Protein AF-A0A847QDY4-F1 (afdb_monomer_lite)

Foldseek 3Di:
DDPVLVVVLLVLCLVCLNDLVVCVVVPNNVVSVVSVDDPVNSVVSNVVSLVVLVVVDDLADCVSVLSLLVSCQRVVPCVSLVVLLVSLVVQVVDDFLVSLLVSLVSLLPRDHDPVCLVSSLVSSVSSLVVSVVDDHDDDPCVVVVDDPDRDDPVNSVVSSVVSVVSSVVVVVVSD

Secondary structure (DSSP, 8-state):
--HHHHHHHHHHHHHTTT-HHHHHHTT-HHHHHHT---HHHHHHHHHHHHHHHHTT-BTTB-HHHHHHHHHHHHHT-HHHHHHHHHHHHHTTTSS-HHHHHHHHHHHHHS---HHHHHHHHHHHHHHHHHHHHS-----GGGGGGT-SS---HHHHHHHHHHHHHHHHHHHHHH-

Sequence (175 aa):
MSEDGLAKAKTMFFRYQGNFFYMSRDGEYEEYKKYNIPKEQELIWKDELVMQWYNKLSFKDTVAFQNLAAIAENYEDYSIVERLIKFVADNLNEGDSLIKLVYAEILLNIACPKELLNAKLETVTDLLNYVKNNDITIDSGWIKKGFAELPNKDYVLNRLKNDLKRTMEIKEMYE

Structure (mmCIF, N/CA/C/O backbone):
data_AF-A0A847QDY4-F1
#
_entry.id   AF-A0A847QDY4-F1
#
loop_
_atom_site.group_PDB
_atom_site.id
_atom_site.type_symbol
_atom_site.label_atom_id
_atom_site.label_alt_id
_atom_site.label_comp_id
_atom_site.label_asym_id
_atom_site.label_entity_id
_atom_site.label_seq_id
_atom_site.pdbx_PDB_ins_code
_atom_site.Cartn_x
_atom_site.Cartn_y
_atom_site.Cartn_z
_atom_site.occupancy
_atom_site.B_iso_or_equiv
_atom_site.auth_seq_id
_atom_site.auth_comp_id
_atom_site.auth_asym_id
_atom_site.auth_atom_id
_atom_site.pdbx_PDB_model_num
ATOM 1 N N . MET A 1 1 ? -27.498 5.503 22.633 1.00 64.38 1 MET A N 1
ATOM 2 C CA . MET A 1 1 ? -27.025 6.342 21.511 1.00 64.38 1 MET A CA 1
ATOM 3 C C . MET A 1 1 ? -28.147 6.430 20.487 1.00 64.38 1 MET A C 1
ATOM 5 O O . MET A 1 1 ? -28.786 5.411 20.262 1.00 64.38 1 MET A O 1
ATOM 9 N N . SER A 1 2 ? -28.446 7.614 19.945 1.00 76.25 2 SER A N 1
ATOM 10 C CA . SER A 1 2 ? -29.421 7.755 18.852 1.00 76.25 2 SER A CA 1
ATOM 11 C C . SER A 1 2 ? -28.829 7.232 17.539 1.00 76.25 2 SER A C 1
ATOM 13 O O . SER A 1 2 ? -27.610 7.261 17.365 1.00 76.25 2 SER A O 1
ATOM 15 N N . GLU A 1 3 ? -29.671 6.788 16.603 1.00 79.00 3 GLU A N 1
ATOM 16 C CA . GLU A 1 3 ? -29.215 6.351 15.270 1.00 79.00 3 GLU A CA 1
ATOM 17 C C . GLU A 1 3 ? -28.418 7.446 14.539 1.00 79.00 3 GLU A C 1
ATOM 19 O O . GLU A 1 3 ? -27.392 7.157 13.927 1.00 79.00 3 GLU A O 1
ATOM 24 N N . ASP A 1 4 ? -28.816 8.716 14.687 1.00 85.88 4 ASP A N 1
ATOM 25 C CA . ASP A 1 4 ? -28.108 9.872 14.113 1.00 85.88 4 ASP A CA 1
ATOM 26 C C . ASP A 1 4 ? -26.680 10.036 14.675 1.00 85.88 4 ASP A C 1
ATOM 28 O O . ASP A 1 4 ? -25.745 10.353 13.940 1.00 85.88 4 ASP A O 1
ATOM 32 N N . GLY A 1 5 ? -26.480 9.755 15.969 1.00 88.75 5 GLY A N 1
ATOM 33 C CA . GLY A 1 5 ? -25.157 9.812 16.596 1.00 88.75 5 GLY A CA 1
ATOM 34 C C . GLY A 1 5 ? -24.221 8.711 16.095 1.00 88.75 5 GLY A C 1
ATOM 35 O O . GLY A 1 5 ? -23.059 8.975 15.790 1.00 88.75 5 GLY A O 1
ATOM 36 N N . LEU A 1 6 ? -24.742 7.491 15.937 1.00 92.81 6 LEU A N 1
ATOM 37 C CA . LEU A 1 6 ? -23.976 6.361 15.407 1.00 92.81 6 LEU A CA 1
ATOM 38 C C . LEU A 1 6 ? -23.553 6.606 13.947 1.00 92.81 6 LEU A C 1
ATOM 40 O O . LEU A 1 6 ? -22.404 6.353 13.585 1.00 92.81 6 LEU A O 1
ATOM 44 N N . ALA A 1 7 ? -24.454 7.145 13.119 1.00 93.81 7 ALA A N 1
ATOM 45 C CA . ALA A 1 7 ? -24.169 7.465 11.720 1.00 93.81 7 ALA A CA 1
ATOM 46 C C . ALA A 1 7 ? -23.102 8.566 11.570 1.00 93.81 7 ALA A C 1
ATOM 48 O O . ALA A 1 7 ? -22.200 8.455 10.729 1.00 93.81 7 ALA A O 1
ATOM 49 N N . LYS A 1 8 ? -23.156 9.607 12.412 1.00 95.06 8 LYS A N 1
ATOM 50 C CA . LYS A 1 8 ? -22.135 10.667 12.451 1.00 95.06 8 LYS A CA 1
ATOM 51 C C . LYS A 1 8 ? -20.773 10.129 12.871 1.00 95.06 8 LYS A C 1
ATOM 53 O O . LYS A 1 8 ? -19.793 10.368 12.167 1.00 95.06 8 LYS A O 1
ATOM 58 N N . ALA A 1 9 ? -20.719 9.344 13.946 1.00 96.31 9 ALA A N 1
ATOM 59 C CA . ALA A 1 9 ? -19.481 8.719 14.402 1.00 96.31 9 ALA A CA 1
ATOM 60 C C . ALA A 1 9 ? -18.855 7.838 13.312 1.00 96.31 9 ALA A C 1
ATOM 62 O O . ALA A 1 9 ? -17.664 7.960 13.027 1.00 96.31 9 ALA A O 1
ATOM 63 N N . LYS A 1 10 ? -19.668 7.024 12.627 1.00 97.12 10 LYS A N 1
ATOM 64 C CA . LYS A 1 10 ? -19.209 6.203 11.500 1.00 97.12 10 LYS A CA 1
ATOM 65 C C . LYS A 1 10 ? -18.654 7.053 10.360 1.00 97.12 10 LYS A C 1
ATOM 67 O O . LYS A 1 10 ? -17.596 6.748 9.823 1.00 97.12 10 LYS A O 1
ATOM 72 N N . THR A 1 11 ? -19.328 8.147 10.013 1.00 96.44 11 THR A N 1
ATOM 73 C CA . THR A 1 11 ? -18.864 9.068 8.963 1.00 96.44 11 THR A CA 1
ATOM 74 C C . THR A 1 11 ? -17.498 9.664 9.306 1.00 96.44 11 THR A C 1
ATOM 76 O O . THR A 1 11 ? -16.613 9.700 8.451 1.00 96.44 11 THR A O 1
ATOM 79 N N . MET A 1 12 ? -17.295 10.074 10.561 1.00 96.69 12 MET A N 1
ATOM 80 C CA . MET A 1 12 ? -15.995 10.556 11.038 1.00 96.69 12 MET A CA 1
ATOM 81 C C . MET A 1 12 ? -14.937 9.451 10.967 1.00 96.69 12 MET A C 1
ATOM 83 O O . MET A 1 12 ? -13.866 9.667 10.408 1.00 96.69 12 MET A O 1
ATOM 87 N N . PHE A 1 13 ? -15.250 8.252 11.458 1.00 96.56 13 PHE A N 1
ATOM 88 C CA . PHE A 1 13 ? -14.347 7.103 11.405 1.00 96.56 13 PHE A CA 1
ATOM 89 C C . PHE A 1 13 ? -13.888 6.800 9.969 1.00 96.56 13 PHE A C 1
ATOM 91 O O . PHE A 1 13 ? -12.690 6.701 9.707 1.00 96.56 13 PHE A O 1
ATOM 98 N N . PHE A 1 14 ? -14.825 6.739 9.018 1.00 95.94 14 PHE A N 1
ATOM 99 C CA . PHE A 1 14 ? -14.536 6.468 7.606 1.00 95.94 14 PHE A CA 1
ATOM 100 C C . PHE A 1 14 ? -13.742 7.599 6.945 1.00 95.94 14 PHE A C 1
ATOM 102 O O . PHE A 1 14 ? -12.854 7.326 6.140 1.00 95.94 14 PHE A O 1
ATOM 109 N N . ARG A 1 15 ? -14.010 8.864 7.293 1.00 94.69 15 ARG A N 1
ATOM 110 C CA . ARG A 1 15 ? -13.265 10.020 6.766 1.00 94.69 15 ARG A CA 1
ATOM 111 C C . ARG A 1 15 ? -11.770 9.921 7.071 1.00 94.69 15 ARG A C 1
ATOM 113 O O . ARG A 1 15 ? -10.962 10.190 6.187 1.00 94.69 15 ARG A O 1
ATOM 120 N N . TYR A 1 16 ? -11.415 9.503 8.284 1.00 94.62 16 TYR A N 1
ATOM 121 C CA . TYR A 1 16 ? -10.018 9.340 8.706 1.00 94.62 16 TYR A CA 1
ATOM 122 C C . TYR A 1 16 ? -9.478 7.924 8.514 1.00 94.62 16 TYR A C 1
ATOM 124 O O . TYR A 1 16 ? -8.394 7.625 9.004 1.00 94.62 16 TYR A O 1
ATOM 132 N N . GLN A 1 17 ? -10.202 7.045 7.815 1.00 92.88 17 GLN A N 1
ATOM 133 C CA . GLN A 1 17 ? -9.788 5.656 7.588 1.00 92.88 17 GLN A CA 1
ATOM 134 C C . GLN A 1 17 ? -9.497 4.885 8.894 1.00 92.88 17 GLN A C 1
ATOM 136 O O . GLN A 1 17 ? -8.587 4.061 8.952 1.00 92.88 17 GLN A O 1
ATOM 141 N N . GLY A 1 18 ? -10.216 5.210 9.972 1.00 91.62 18 GLY A N 1
ATOM 142 C CA . GLY A 1 18 ? -9.969 4.659 11.309 1.00 91.62 18 GLY A CA 1
ATOM 143 C C . GLY A 1 18 ? -8.708 5.186 12.013 1.00 91.62 18 GLY A C 1
ATOM 144 O O . GLY A 1 18 ? -8.404 4.766 13.126 1.00 91.62 18 GLY A O 1
ATOM 145 N N . ASN A 1 19 ? -7.972 6.131 11.420 1.00 93.06 19 ASN A N 1
ATOM 146 C CA . ASN A 1 19 ? -6.764 6.696 12.015 1.00 93.06 19 ASN A CA 1
ATOM 147 C C . ASN A 1 19 ? -7.098 7.825 13.010 1.00 93.06 19 ASN A C 1
ATOM 149 O O . ASN A 1 19 ? -7.357 8.975 12.638 1.00 93.06 19 ASN A O 1
ATOM 153 N N . PHE A 1 20 ? -7.050 7.506 14.305 1.00 93.19 20 PHE A N 1
ATOM 154 C CA . PHE A 1 20 ? -7.335 8.476 15.367 1.00 93.19 20 PHE A CA 1
ATOM 155 C C . PHE A 1 20 ? -6.270 9.566 15.516 1.00 93.19 20 PHE A C 1
ATOM 157 O O . PHE A 1 20 ? -6.582 10.651 16.002 1.00 93.19 20 PHE A O 1
ATOM 164 N N . PHE A 1 21 ? -5.032 9.323 15.075 1.00 92.38 21 PHE A N 1
ATOM 165 C CA . PHE A 1 21 ? -3.984 10.341 15.105 1.00 92.38 21 PHE A CA 1
ATOM 166 C C . PHE A 1 21 ? -4.319 11.503 14.161 1.00 92.38 21 PHE A C 1
ATOM 168 O O . PHE A 1 21 ? -4.289 12.659 14.584 1.00 92.38 21 PHE A O 1
ATOM 175 N N . TYR A 1 22 ? -4.723 11.221 12.918 1.00 92.69 22 TYR A N 1
ATOM 176 C CA . TYR A 1 22 ? -5.162 12.259 11.980 1.00 92.69 22 TYR A CA 1
ATOM 177 C C . TYR A 1 22 ? -6.454 12.932 12.432 1.00 92.69 22 TYR A C 1
ATOM 179 O O . TYR A 1 22 ? -6.549 14.156 12.377 1.00 92.69 22 TYR A O 1
ATOM 187 N N . MET A 1 23 ? -7.400 12.161 12.968 1.00 95.31 23 MET A N 1
ATOM 188 C CA . MET A 1 23 ? -8.619 12.720 13.552 1.00 95.31 23 MET A CA 1
ATOM 189 C C . MET A 1 23 ? -8.311 13.684 14.711 1.00 95.31 23 MET A C 1
ATOM 191 O O . MET A 1 23 ? -8.957 14.721 14.853 1.00 95.31 23 MET A O 1
ATOM 195 N N . SER A 1 24 ? -7.310 13.368 15.538 1.00 94.69 24 SER A N 1
ATOM 196 C CA . SER A 1 24 ? -6.870 14.227 16.640 1.00 94.69 24 SER A CA 1
ATOM 197 C C . SER A 1 24 ? -6.123 15.458 16.145 1.00 94.69 24 SER A C 1
ATOM 199 O O . SER A 1 24 ? -6.343 16.545 16.675 1.00 94.69 24 SER A O 1
ATOM 201 N N . ARG A 1 25 ? -5.253 15.306 15.141 1.00 94.69 25 ARG A N 1
ATOM 202 C CA . ARG A 1 25 ? -4.506 16.413 14.527 1.00 94.69 25 ARG A CA 1
ATOM 203 C C . ARG A 1 25 ? -5.445 17.472 13.955 1.00 94.69 25 ARG A C 1
ATOM 205 O O . ARG A 1 25 ? -5.180 18.661 14.102 1.00 94.69 25 ARG A O 1
ATOM 212 N N . ASP A 1 26 ? -6.544 17.034 13.354 1.00 95.81 26 ASP A N 1
ATOM 213 C CA . ASP A 1 26 ? -7.531 17.913 12.730 1.00 95.81 26 ASP A CA 1
ATOM 214 C C . ASP A 1 26 ? -8.600 18.401 13.744 1.00 95.81 26 ASP A C 1
ATOM 216 O O . ASP A 1 26 ? -9.525 19.123 13.382 1.00 95.81 26 ASP A O 1
ATOM 220 N N . GLY A 1 27 ? -8.462 18.051 15.033 1.00 95.50 27 GLY A N 1
ATOM 221 C CA . GLY A 1 27 ? -9.300 18.547 16.134 1.00 95.50 27 GLY A CA 1
ATOM 222 C C . GLY A 1 27 ? -10.658 17.852 16.296 1.00 95.50 27 GLY A C 1
ATOM 223 O O . GLY A 1 27 ? -11.463 18.266 17.128 1.00 95.50 27 GLY A O 1
ATOM 224 N N . GLU A 1 28 ? -10.924 16.785 15.543 1.00 96.31 28 GLU A N 1
ATOM 225 C CA . GLU A 1 28 ? -12.228 16.108 15.505 1.00 96.31 28 GLU A CA 1
ATOM 226 C C . GLU A 1 28 ? -12.325 14.910 16.473 1.00 96.31 28 GLU A C 1
ATOM 228 O O . GLU A 1 28 ? -13.419 14.414 16.747 1.00 96.31 28 GLU A O 1
ATOM 233 N N . TYR A 1 29 ? -11.207 14.456 17.052 1.00 96.25 29 TYR A N 1
ATOM 234 C CA . TYR A 1 29 ? -11.190 13.266 17.916 1.00 96.25 29 TYR A CA 1
ATOM 235 C C . TYR A 1 29 ? -11.959 13.444 19.233 1.00 96.25 29 TYR A C 1
ATOM 237 O O . TYR A 1 29 ? -12.615 12.513 19.703 1.00 96.25 29 TYR A O 1
ATOM 245 N N . GLU A 1 30 ? -11.936 14.642 19.822 1.00 95.81 30 GLU A N 1
ATOM 246 C CA . GLU A 1 30 ? -12.702 14.924 21.044 1.00 95.81 30 GLU A CA 1
ATOM 247 C C . GLU A 1 30 ? -14.210 14.828 20.814 1.00 95.81 30 GLU A C 1
ATOM 249 O O . GLU A 1 30 ? -14.938 14.350 21.681 1.00 95.81 30 GLU A O 1
ATOM 254 N N . GLU A 1 31 ? -14.681 15.235 19.635 1.00 95.62 31 GLU A N 1
ATOM 255 C CA . GLU A 1 31 ? -16.080 15.073 19.250 1.00 95.62 31 GLU A CA 1
ATOM 256 C C . GLU A 1 31 ? -16.413 13.596 19.023 1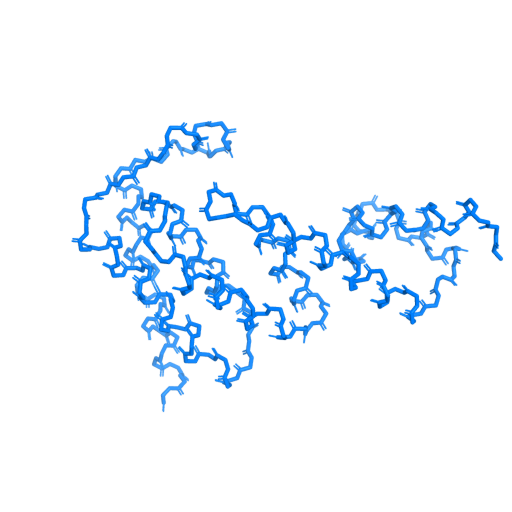.00 95.62 31 GLU A C 1
ATOM 258 O O . GLU A 1 31 ? -17.412 13.107 19.548 1.00 95.62 31 GLU A O 1
ATOM 263 N N . TYR A 1 32 ? -15.540 12.856 18.333 1.00 96.38 32 TYR A N 1
ATOM 264 C CA . TYR A 1 32 ? -15.724 11.423 18.102 1.00 96.38 32 TYR A CA 1
ATOM 265 C C . TYR A 1 32 ? -15.872 10.626 19.411 1.00 96.38 32 TYR A C 1
ATOM 267 O O . TYR A 1 32 ? -16.773 9.794 19.551 1.00 96.38 32 TYR A O 1
ATOM 275 N N . LYS A 1 33 ? -15.044 10.921 20.421 1.00 95.81 33 LYS A N 1
ATOM 276 C CA . LYS A 1 33 ? -15.102 10.240 21.726 1.00 95.81 33 LYS A CA 1
ATOM 277 C C . LYS A 1 33 ? -16.448 10.398 22.437 1.00 95.81 33 LYS A C 1
ATOM 279 O O . LYS A 1 33 ? -16.853 9.487 23.156 1.00 95.81 33 LYS A O 1
ATOM 284 N N . LYS A 1 34 ? -17.180 11.500 22.223 1.00 95.94 34 LYS A N 1
ATOM 285 C CA . LYS A 1 34 ? -18.499 11.726 22.852 1.00 95.94 34 LYS A CA 1
ATOM 286 C C . LYS A 1 34 ? -19.543 10.694 22.427 1.00 95.94 34 LYS A C 1
ATOM 288 O O . LYS A 1 34 ? -20.488 10.444 23.177 1.00 95.94 34 LYS A O 1
ATOM 293 N N . TYR A 1 35 ? -19.372 10.073 21.260 1.00 95.56 35 TYR A N 1
ATOM 294 C CA . TYR A 1 35 ? -20.276 9.028 20.783 1.00 95.56 35 TYR A CA 1
ATOM 295 C C . TYR A 1 35 ? -20.089 7.690 21.514 1.00 95.56 35 TYR A C 1
ATOM 297 O O . TYR A 1 35 ? -20.970 6.840 21.417 1.00 95.56 35 TYR A O 1
ATOM 305 N N . ASN A 1 36 ? -19.011 7.519 22.298 1.00 94.50 36 ASN A N 1
ATOM 306 C CA . ASN A 1 36 ? -18.735 6.322 23.106 1.00 94.50 36 ASN A CA 1
ATOM 307 C C . ASN A 1 36 ? -18.866 5.016 22.302 1.00 94.50 36 ASN A C 1
ATOM 309 O O . ASN A 1 36 ? -19.520 4.066 22.736 1.00 94.50 36 ASN A O 1
ATOM 313 N N . ILE A 1 37 ? -18.278 4.993 21.103 1.00 96.25 37 ILE A N 1
ATOM 314 C CA . ILE A 1 37 ? -18.323 3.829 20.218 1.00 96.25 37 ILE A CA 1
ATOM 315 C C . ILE A 1 37 ? -17.511 2.682 20.845 1.00 96.25 37 ILE A C 1
ATOM 317 O O . ILE A 1 37 ? -16.331 2.876 21.146 1.00 96.25 37 ILE A O 1
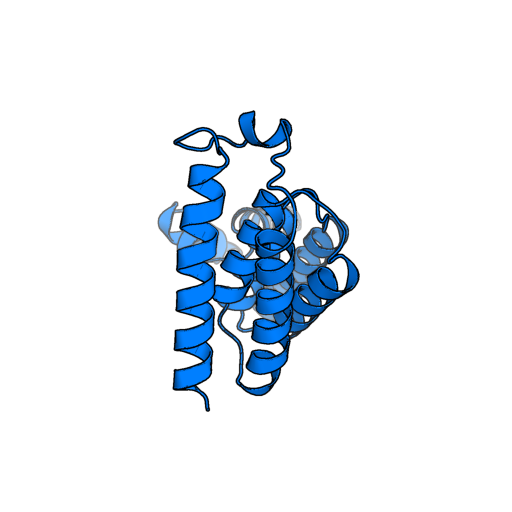ATOM 321 N N . PRO A 1 38 ? -18.111 1.494 21.054 1.00 95.75 38 PRO A N 1
ATOM 322 C CA . PRO A 1 38 ? -17.379 0.325 21.533 1.00 95.75 38 PRO A CA 1
ATOM 323 C C . PRO A 1 38 ? -16.300 -0.110 20.539 1.00 95.75 38 PRO A C 1
ATOM 325 O O . PRO A 1 38 ? -16.491 -0.011 19.326 1.00 95.75 38 PRO A O 1
ATOM 328 N N . LYS A 1 39 ? -15.188 -0.657 21.036 1.00 93.38 39 LYS A N 1
ATOM 329 C CA . LYS A 1 39 ? -14.072 -1.110 20.188 1.00 93.38 39 LYS A CA 1
ATOM 330 C C . LYS A 1 39 ? -14.497 -2.207 19.213 1.00 93.38 39 LYS A C 1
ATOM 332 O O . LYS A 1 39 ? -14.046 -2.224 18.074 1.00 93.38 39 LYS A O 1
ATOM 337 N N . GLU A 1 40 ? -15.425 -3.064 19.618 1.00 96.00 40 GLU A N 1
ATOM 338 C CA . GLU A 1 40 ? -16.016 -4.100 18.771 1.00 96.00 40 GLU A CA 1
ATOM 339 C C . GLU A 1 40 ? -16.742 -3.489 17.565 1.00 96.00 40 GLU A C 1
ATOM 341 O O . GLU A 1 40 ? -16.644 -3.995 16.450 1.00 96.00 40 GLU A O 1
ATOM 346 N N . GLN A 1 41 ? -17.426 -2.359 17.765 1.00 96.56 41 GLN A N 1
ATOM 347 C CA . GLN A 1 41 ? -18.108 -1.651 16.685 1.00 96.56 41 GLN A CA 1
ATOM 348 C C . GLN A 1 41 ? -17.115 -0.990 15.720 1.00 96.56 41 GLN A C 1
ATOM 350 O O . GLN A 1 41 ? -17.358 -0.982 14.512 1.00 96.56 41 GLN A O 1
ATOM 355 N N . GLU A 1 42 ? -15.993 -0.475 16.229 1.00 96.25 42 GLU A N 1
ATOM 356 C CA . GLU A 1 42 ? -14.909 0.064 15.397 1.00 96.25 42 GLU A CA 1
ATOM 357 C C . GLU A 1 42 ? -14.243 -1.024 14.553 1.00 96.25 42 GLU A C 1
ATOM 359 O O . GLU A 1 42 ? -13.912 -0.771 13.398 1.00 96.25 42 GLU A O 1
ATOM 364 N N . LEU A 1 43 ? -14.090 -2.241 15.085 1.00 95.62 43 LEU A N 1
ATOM 365 C CA . LEU A 1 43 ? -13.569 -3.380 14.323 1.00 95.62 43 LEU A CA 1
ATOM 366 C C . LEU A 1 43 ? -14.512 -3.776 13.181 1.00 95.62 43 LEU A C 1
ATOM 368 O O . LEU A 1 43 ? -14.053 -3.956 12.055 1.00 95.62 43 LEU A O 1
ATOM 372 N N . ILE A 1 44 ? -15.825 -3.804 13.431 1.00 97.44 44 ILE A N 1
ATOM 373 C CA . ILE A 1 44 ? -16.825 -4.024 12.373 1.00 97.44 44 ILE A CA 1
ATOM 374 C C . ILE A 1 44 ? -16.691 -2.950 11.285 1.00 97.44 44 ILE A C 1
ATOM 376 O O . ILE A 1 44 ? -16.657 -3.258 10.096 1.00 97.44 44 ILE A O 1
ATOM 380 N N . TRP A 1 45 ? -16.565 -1.681 11.674 1.00 97.69 45 TRP A N 1
ATOM 381 C CA . TRP A 1 45 ? -16.385 -0.584 10.721 1.00 97.69 45 TRP A CA 1
ATOM 382 C C . TRP A 1 45 ? -15.055 -0.642 9.973 1.00 97.69 45 TRP A C 1
ATOM 384 O O . TRP A 1 45 ? -15.019 -0.298 8.793 1.00 97.69 45 TRP A O 1
ATOM 394 N N . LYS A 1 46 ? -13.980 -1.099 10.621 1.00 97.06 46 LYS A N 1
ATOM 395 C CA . LYS A 1 46 ? -12.692 -1.363 9.974 1.00 97.06 46 LYS A CA 1
ATOM 396 C C . LYS A 1 46 ? -12.855 -2.420 8.884 1.00 97.06 46 LYS A C 1
ATOM 398 O O . LYS A 1 46 ? -12.396 -2.201 7.768 1.00 97.06 46 LYS A O 1
ATOM 403 N N . ASP A 1 47 ? -13.545 -3.523 9.162 1.00 97.38 47 ASP A N 1
ATOM 404 C CA . ASP A 1 47 ? -13.775 -4.579 8.168 1.00 97.38 47 ASP A CA 1
ATOM 405 C C . ASP A 1 47 ? -14.634 -4.083 6.993 1.00 97.38 47 ASP A C 1
ATOM 407 O O . ASP A 1 47 ? -14.329 -4.363 5.831 1.00 97.38 47 ASP A O 1
ATOM 411 N N . GLU A 1 48 ? -15.660 -3.270 7.262 1.00 97.62 48 GLU A N 1
ATOM 412 C CA . GLU A 1 48 ? -16.444 -2.609 6.212 1.00 97.62 48 GLU A CA 1
ATOM 413 C C . GLU A 1 48 ? -15.585 -1.681 5.334 1.00 97.62 48 GLU A C 1
ATOM 415 O O . GLU A 1 48 ? -15.698 -1.701 4.105 1.00 97.62 48 GLU A O 1
ATOM 420 N N . LEU A 1 49 ? -14.710 -0.885 5.954 1.00 96.25 49 LEU A N 1
ATOM 421 C CA . LEU A 1 49 ? -13.791 0.025 5.271 1.00 96.25 49 LEU A CA 1
ATOM 422 C C . LEU A 1 49 ? -12.801 -0.745 4.383 1.00 96.25 49 LEU A C 1
ATOM 424 O O . LEU A 1 49 ? -12.585 -0.394 3.222 1.00 96.25 49 LEU A O 1
ATOM 428 N N . VAL A 1 50 ? -12.239 -1.833 4.909 1.00 97.81 50 VAL A N 1
ATOM 429 C CA . VAL A 1 50 ? -11.342 -2.737 4.181 1.00 97.81 50 VAL A CA 1
ATOM 430 C C . VAL A 1 50 ? -12.049 -3.327 2.958 1.00 97.81 50 VAL A C 1
ATOM 432 O O . VAL A 1 50 ? -11.525 -3.256 1.845 1.00 97.81 50 VAL A O 1
ATOM 435 N N . MET A 1 51 ? -13.273 -3.835 3.121 1.00 97.75 51 MET A N 1
ATOM 436 C CA . MET A 1 51 ? -14.066 -4.364 2.005 1.00 97.75 51 MET A CA 1
ATOM 437 C C . MET A 1 51 ? -14.402 -3.294 0.963 1.00 97.75 51 MET A C 1
ATOM 439 O O . MET A 1 51 ? -14.335 -3.557 -0.241 1.00 97.75 51 MET A O 1
ATOM 443 N N . GLN A 1 52 ? -14.717 -2.073 1.399 1.00 96.62 52 GLN A N 1
ATOM 444 C CA . GLN A 1 52 ? -14.965 -0.950 0.498 1.00 96.62 52 GLN A CA 1
ATOM 445 C C . GLN A 1 52 ? -13.752 -0.663 -0.396 1.00 96.62 52 GLN A C 1
ATOM 447 O O . GLN A 1 52 ? -13.928 -0.402 -1.589 1.00 96.62 52 GLN A O 1
ATOM 452 N N . TRP A 1 53 ? -12.539 -0.699 0.157 1.00 97.81 53 TRP A N 1
ATOM 453 C CA . TRP A 1 53 ? -11.325 -0.458 -0.619 1.00 97.81 53 TRP A CA 1
ATOM 454 C C . TRP A 1 53 ? -10.923 -1.641 -1.485 1.00 97.81 53 TRP A C 1
ATOM 456 O O . TRP A 1 53 ? -10.510 -1.421 -2.622 1.00 97.81 53 TRP A O 1
ATOM 466 N N . TYR A 1 54 ? -11.119 -2.878 -1.023 1.00 97.31 54 TYR A N 1
ATOM 467 C CA . TYR A 1 54 ? -10.888 -4.055 -1.862 1.00 97.31 54 TYR A CA 1
ATOM 468 C C . TYR A 1 54 ? -11.720 -4.025 -3.140 1.00 97.31 54 TYR A C 1
ATOM 470 O O . TYR A 1 54 ? -11.186 -4.246 -4.224 1.00 97.31 54 TYR A O 1
ATOM 478 N N . ASN A 1 55 ? -12.996 -3.649 -3.040 1.00 97.12 55 ASN A N 1
ATOM 479 C CA . ASN A 1 55 ? -13.886 -3.520 -4.198 1.00 97.12 55 ASN A CA 1
ATOM 480 C C . ASN A 1 55 ? -13.479 -2.398 -5.171 1.00 97.12 55 ASN A C 1
ATOM 482 O O . ASN A 1 55 ? -14.043 -2.288 -6.258 1.00 97.12 55 ASN A O 1
ATOM 486 N N . LYS A 1 56 ? -12.529 -1.544 -4.778 1.00 97.25 56 LYS A N 1
ATOM 487 C CA . LYS A 1 56 ? -11.990 -0.442 -5.580 1.00 97.25 56 LYS A CA 1
ATOM 488 C C . LYS A 1 56 ? -10.546 -0.679 -6.023 1.00 97.25 56 LYS A C 1
ATOM 490 O O . LYS A 1 56 ? -9.968 0.214 -6.643 1.00 97.25 56 LYS A O 1
ATOM 495 N N . LEU A 1 57 ? -9.948 -1.829 -5.697 1.00 96.81 57 LEU A N 1
ATOM 496 C CA . LEU A 1 57 ? -8.615 -2.162 -6.184 1.00 96.81 57 LEU A CA 1
ATOM 497 C C . LEU A 1 57 ? -8.603 -2.165 -7.713 1.00 96.81 57 LEU A C 1
ATOM 499 O O . LEU A 1 57 ? -9.477 -2.724 -8.371 1.00 96.81 57 LEU A O 1
ATOM 503 N N . SER A 1 58 ? -7.597 -1.508 -8.270 1.00 94.19 58 SER A N 1
ATOM 504 C CA . SER A 1 58 ? -7.394 -1.364 -9.704 1.00 94.19 58 SER A CA 1
ATOM 505 C C . SER A 1 58 ? -5.914 -1.174 -9.932 1.00 94.19 58 SER A C 1
ATOM 507 O O . SER A 1 58 ? -5.328 -0.330 -9.268 1.00 94.19 58 SER A O 1
ATOM 509 N N . PHE A 1 59 ? -5.313 -1.887 -10.884 1.00 91.94 59 PHE A N 1
ATOM 510 C CA . PHE A 1 59 ? -3.888 -1.713 -11.176 1.00 91.94 59 PHE A CA 1
ATOM 511 C C . PHE A 1 59 ? -3.587 -0.388 -11.897 1.00 91.94 59 PHE A C 1
ATOM 513 O O . PHE A 1 59 ? -2.436 -0.035 -12.116 1.00 91.94 59 PHE A O 1
ATOM 520 N N . LYS A 1 60 ? -4.626 0.368 -12.279 1.00 89.44 60 LYS A N 1
ATOM 521 C CA . LYS A 1 60 ? -4.522 1.691 -12.919 1.00 89.44 60 LYS A CA 1
ATOM 522 C C . LYS A 1 60 ? -4.633 2.839 -11.915 1.00 89.44 60 LYS A C 1
ATOM 524 O O . LYS A 1 60 ? -4.408 3.999 -12.272 1.00 89.44 60 LYS A O 1
ATOM 529 N N . ASP A 1 61 ? -4.998 2.539 -10.669 1.00 89.50 61 ASP A N 1
ATOM 530 C CA . ASP A 1 61 ? -5.112 3.541 -9.621 1.00 89.50 61 ASP A CA 1
ATOM 531 C C . ASP A 1 61 ? -4.688 3.025 -8.245 1.00 89.50 61 ASP A C 1
ATOM 533 O O . ASP A 1 61 ? -5.209 2.052 -7.709 1.00 89.50 61 ASP A O 1
ATOM 537 N N . THR A 1 62 ? -3.755 3.739 -7.628 1.00 93.38 62 THR A N 1
ATOM 538 C CA . THR A 1 62 ? -3.101 3.315 -6.391 1.00 93.38 62 THR A CA 1
ATOM 539 C C . THR A 1 62 ? -3.864 3.743 -5.144 1.00 93.38 62 THR A C 1
ATOM 541 O O . THR A 1 62 ? -3.5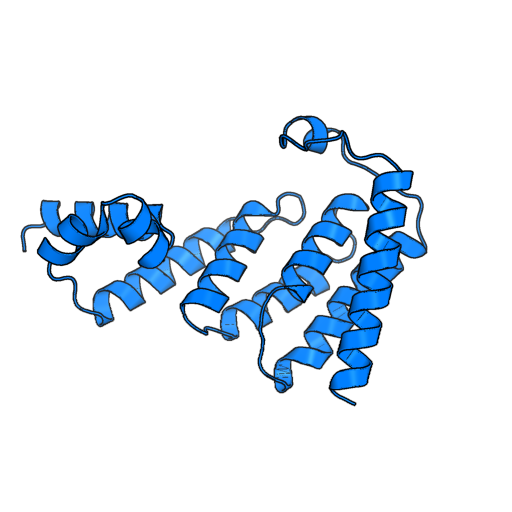15 3.294 -4.059 1.00 93.38 62 THR A O 1
ATOM 544 N N . VAL A 1 63 ? -4.908 4.573 -5.264 1.00 93.75 63 VAL A N 1
ATOM 545 C CA . VAL A 1 63 ? -5.633 5.139 -4.111 1.00 93.75 63 VAL A CA 1
ATOM 546 C C . VAL A 1 63 ? -6.173 4.047 -3.188 1.00 93.75 63 VAL A C 1
ATOM 548 O O . VAL A 1 63 ? -5.939 4.090 -1.982 1.00 93.75 63 VAL A O 1
ATOM 551 N N . ALA A 1 64 ? -6.871 3.044 -3.725 1.00 96.75 64 ALA A N 1
ATOM 552 C CA . ALA A 1 64 ? -7.409 1.956 -2.907 1.00 96.75 64 ALA A CA 1
ATOM 553 C C . ALA A 1 64 ? -6.295 1.139 -2.233 1.00 96.75 64 ALA A C 1
ATOM 555 O O . ALA A 1 64 ? -6.389 0.811 -1.053 1.00 96.75 64 ALA A O 1
ATOM 556 N N . PHE A 1 65 ? -5.213 0.879 -2.968 1.00 97.56 65 PHE A N 1
ATOM 557 C CA . PHE A 1 65 ? -4.054 0.143 -2.473 1.00 97.56 65 PHE A CA 1
ATOM 558 C C . PHE A 1 65 ? -3.343 0.889 -1.334 1.00 97.56 65 PHE A C 1
ATOM 560 O O . PHE A 1 65 ? -3.035 0.294 -0.308 1.00 97.56 65 PHE A O 1
ATOM 567 N N . GLN A 1 66 ? -3.146 2.204 -1.473 1.00 96.25 66 GLN A N 1
ATOM 568 C CA . GLN A 1 66 ? -2.553 3.066 -0.443 1.00 96.25 66 GLN A CA 1
ATOM 569 C C . GLN A 1 66 ? -3.414 3.133 0.822 1.00 96.25 66 GLN A C 1
ATOM 571 O O . GLN A 1 66 ? -2.879 3.083 1.925 1.00 96.25 66 GLN A O 1
ATOM 576 N N . ASN A 1 67 ? -4.740 3.219 0.681 1.00 96.31 67 ASN A N 1
ATOM 577 C CA . ASN A 1 67 ? -5.630 3.218 1.843 1.00 96.31 67 ASN A CA 1
ATOM 578 C C . ASN A 1 67 ? -5.602 1.869 2.571 1.00 96.31 67 ASN A C 1
ATOM 580 O O . ASN A 1 67 ? -5.515 1.845 3.794 1.00 96.31 67 ASN A O 1
ATOM 584 N N . LEU A 1 68 ? -5.605 0.749 1.841 1.00 97.94 68 LEU A N 1
ATOM 585 C CA . LEU A 1 68 ? -5.457 -0.580 2.442 1.00 97.94 68 LEU A CA 1
ATOM 586 C C . LEU A 1 68 ? -4.107 -0.744 3.149 1.00 97.94 68 LEU A C 1
ATOM 588 O O . LEU A 1 68 ? -4.077 -1.255 4.263 1.00 97.94 68 LEU A O 1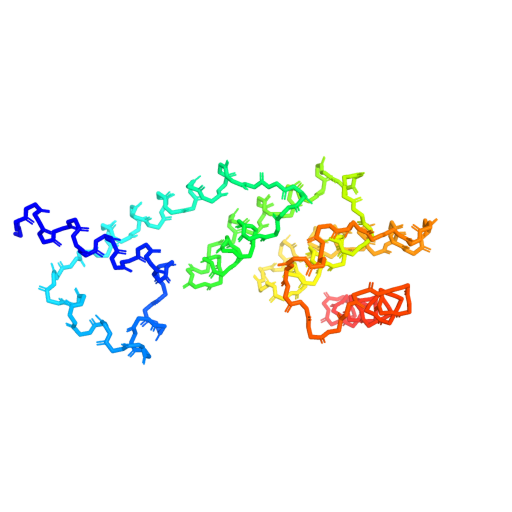
ATOM 592 N N . ALA A 1 69 ? -3.018 -0.262 2.547 1.00 97.00 69 ALA A N 1
ATOM 593 C CA . ALA A 1 69 ? -1.691 -0.243 3.159 1.00 97.00 69 ALA A CA 1
ATOM 594 C C . ALA A 1 69 ? -1.686 0.516 4.496 1.00 97.00 69 ALA A C 1
ATOM 596 O O . ALA A 1 69 ? -1.246 -0.016 5.512 1.00 97.00 69 ALA A O 1
ATOM 597 N N . ALA A 1 70 ? -2.258 1.723 4.517 1.00 95.00 70 ALA A N 1
ATOM 598 C CA . ALA A 1 70 ? -2.361 2.528 5.729 1.00 95.00 70 ALA A CA 1
ATOM 599 C C . ALA A 1 70 ? -3.239 1.862 6.803 1.00 95.00 70 ALA A C 1
ATOM 601 O O . ALA A 1 70 ? -2.918 1.925 7.987 1.00 95.00 70 ALA A O 1
ATOM 602 N N . ILE A 1 71 ? -4.342 1.209 6.417 1.00 95.88 71 ILE A N 1
ATOM 603 C CA . ILE A 1 71 ? -5.180 0.449 7.358 1.00 95.88 71 ILE A CA 1
ATOM 604 C C . ILE A 1 71 ? -4.392 -0.734 7.935 1.00 95.88 71 ILE A C 1
ATOM 606 O O . ILE A 1 71 ? -4.434 -0.948 9.144 1.00 95.88 71 ILE A O 1
ATOM 610 N N . ALA A 1 72 ? -3.652 -1.470 7.101 1.00 96.31 72 ALA A N 1
ATOM 611 C CA . ALA A 1 72 ? -2.825 -2.588 7.547 1.00 96.31 72 ALA A CA 1
ATOM 612 C C . ALA A 1 72 ? -1.801 -2.149 8.603 1.00 96.31 72 ALA A C 1
ATOM 614 O O . ALA A 1 72 ? -1.647 -2.825 9.613 1.00 96.31 72 ALA A O 1
ATOM 615 N N . GLU A 1 73 ? -1.155 -0.998 8.407 1.00 92.44 73 GLU A N 1
ATOM 616 C CA . GLU A 1 73 ? -0.213 -0.426 9.376 1.00 92.44 73 GLU A CA 1
ATOM 617 C C . GLU A 1 73 ? -0.905 0.043 10.661 1.00 92.44 73 GLU A C 1
ATOM 619 O O . GLU A 1 73 ? -0.460 -0.294 11.754 1.00 92.44 73 GLU A O 1
ATOM 624 N N . ASN A 1 74 ? -2.013 0.781 10.550 1.00 92.25 74 ASN A N 1
ATOM 625 C CA . ASN A 1 74 ? -2.711 1.348 11.711 1.00 92.25 74 ASN A CA 1
ATOM 626 C C . ASN A 1 74 ? -3.289 0.283 12.654 1.00 92.25 74 ASN A C 1
ATOM 628 O O . ASN A 1 74 ? -3.457 0.549 13.844 1.00 92.25 74 ASN A O 1
ATOM 632 N N . TYR A 1 75 ? -3.642 -0.885 12.115 1.00 93.75 75 TYR A N 1
ATOM 633 C CA . TYR A 1 75 ? -4.285 -1.975 12.852 1.00 93.75 75 TYR A CA 1
ATOM 634 C C . TYR A 1 75 ? -3.407 -3.222 12.993 1.00 93.75 75 TYR A C 1
ATOM 636 O O . TYR A 1 75 ? -3.878 -4.214 13.544 1.00 93.75 75 TYR A O 1
ATOM 644 N N . GLU A 1 76 ? -2.174 -3.191 12.479 1.00 93.81 76 GLU A N 1
ATOM 645 C CA . GLU A 1 76 ? -1.271 -4.352 12.404 1.00 93.81 76 GLU A CA 1
ATOM 646 C C . GLU A 1 76 ? -1.938 -5.585 11.750 1.00 93.81 76 GLU A C 1
ATOM 648 O O . GLU A 1 76 ? -1.665 -6.740 12.081 1.00 93.81 76 GLU A O 1
ATOM 653 N N . ASP A 1 77 ? -2.841 -5.345 10.794 1.00 95.62 77 ASP A N 1
ATOM 654 C CA . ASP A 1 77 ? -3.621 -6.385 10.120 1.00 95.62 77 ASP A CA 1
ATOM 655 C C . ASP A 1 77 ? -2.879 -6.894 8.880 1.00 95.62 77 ASP A C 1
ATOM 657 O O . ASP A 1 77 ? -3.118 -6.485 7.739 1.00 95.62 77 ASP A O 1
ATOM 661 N N . TYR A 1 78 ? -1.943 -7.812 9.110 1.00 96.38 78 TYR A N 1
ATOM 662 C CA . TYR A 1 78 ? -1.084 -8.351 8.055 1.00 96.38 78 TYR A CA 1
ATOM 663 C C . TYR A 1 78 ? -1.809 -9.243 7.040 1.00 96.38 78 TYR A C 1
ATOM 665 O O . TYR A 1 78 ? -1.270 -9.483 5.957 1.00 96.38 78 TYR A O 1
ATOM 673 N N . SER A 1 79 ? -3.053 -9.656 7.316 1.00 97.12 79 SER A N 1
ATOM 674 C CA . SER A 1 79 ? -3.890 -10.329 6.312 1.00 97.12 79 SER A CA 1
ATOM 675 C C . SER A 1 79 ? -4.203 -9.409 5.126 1.00 97.12 79 SER A C 1
ATOM 677 O O . SER A 1 79 ? -4.394 -9.868 3.996 1.00 97.12 79 SER A O 1
ATOM 679 N N . ILE A 1 80 ? -4.204 -8.090 5.359 1.00 98.06 80 ILE A N 1
ATOM 680 C CA . ILE A 1 80 ? -4.335 -7.097 4.297 1.00 98.06 80 ILE A CA 1
ATOM 681 C C . ILE A 1 80 ? -3.076 -7.079 3.437 1.00 98.06 80 ILE A C 1
ATOM 683 O O . ILE A 1 80 ? -3.169 -7.114 2.213 1.00 98.06 80 ILE A O 1
ATOM 687 N N . VAL A 1 81 ? -1.898 -7.091 4.064 1.00 98.19 81 VAL A N 1
ATOM 688 C CA . VAL A 1 81 ? -0.610 -7.085 3.356 1.00 98.19 81 VAL A CA 1
ATOM 689 C C . VAL A 1 81 ? -0.480 -8.299 2.440 1.00 98.19 81 VAL A C 1
ATOM 691 O O . VAL A 1 81 ? -0.133 -8.142 1.272 1.00 98.19 81 VAL A O 1
ATOM 694 N N . GLU A 1 82 ? -0.832 -9.489 2.924 1.00 98.31 82 GLU A N 1
ATOM 695 C CA . GLU A 1 82 ? -0.847 -10.715 2.117 1.00 98.31 82 GLU A CA 1
ATOM 696 C C . GLU A 1 82 ? -1.734 -10.576 0.867 1.00 98.31 82 GLU A C 1
ATOM 698 O O . GLU A 1 82 ? -1.320 -10.902 -0.249 1.00 98.31 82 GLU A O 1
ATOM 703 N N . ARG A 1 83 ? -2.941 -10.018 1.019 1.00 98.19 83 ARG A N 1
ATOM 704 C CA . ARG A 1 83 ? -3.860 -9.779 -0.105 1.00 98.19 83 ARG A CA 1
ATOM 705 C C . ARG A 1 83 ? -3.338 -8.731 -1.084 1.00 98.19 83 ARG A C 1
ATOM 707 O O . ARG A 1 83 ? -3.547 -8.884 -2.285 1.00 98.19 83 ARG A O 1
ATOM 714 N N . LEU A 1 84 ? -2.661 -7.688 -0.602 1.00 98.44 84 LEU A N 1
ATOM 715 C CA . LEU A 1 84 ? -2.033 -6.674 -1.453 1.00 98.44 84 LEU A CA 1
ATOM 716 C C . LEU A 1 84 ? -0.870 -7.257 -2.266 1.00 98.44 84 LEU A C 1
ATOM 718 O O . LEU A 1 84 ? -0.777 -6.987 -3.462 1.00 98.44 84 LEU A O 1
ATOM 722 N N . ILE A 1 85 ? -0.034 -8.098 -1.647 1.00 98.50 85 ILE A N 1
ATOM 723 C CA . ILE A 1 85 ? 1.025 -8.850 -2.336 1.00 98.50 85 ILE A CA 1
ATOM 724 C C . ILE A 1 85 ? 0.404 -9.707 -3.444 1.00 98.50 85 ILE A C 1
ATOM 726 O O . ILE A 1 85 ? 0.796 -9.594 -4.606 1.00 98.50 85 ILE A O 1
ATOM 730 N N . LYS A 1 86 ? -0.625 -10.498 -3.108 1.00 98.38 86 LYS A N 1
ATOM 731 C CA . LYS A 1 86 ? -1.330 -11.345 -4.077 1.00 98.38 86 LYS A CA 1
ATOM 732 C C . LYS A 1 86 ? -1.943 -10.541 -5.225 1.00 98.38 86 LYS A C 1
ATOM 734 O O . LYS A 1 86 ? -1.792 -10.925 -6.379 1.00 98.38 86 LYS A O 1
ATOM 739 N N . PHE A 1 87 ? -2.602 -9.424 -4.924 1.00 98.44 87 PHE A N 1
ATOM 740 C CA . PHE A 1 87 ? -3.179 -8.547 -5.940 1.00 98.44 87 PHE A CA 1
ATOM 741 C C . PHE A 1 87 ? -2.123 -8.079 -6.947 1.00 98.44 87 PHE A C 1
ATOM 743 O O . PHE A 1 87 ? -2.370 -8.122 -8.149 1.00 98.44 87 PHE A O 1
ATOM 750 N N . VAL A 1 88 ? -0.944 -7.660 -6.482 1.00 98.25 88 VAL A N 1
ATOM 751 C CA . VAL A 1 88 ? 0.133 -7.225 -7.382 1.00 98.25 88 VAL A CA 1
ATOM 752 C C . VAL A 1 88 ? 0.668 -8.392 -8.207 1.00 98.25 88 VAL A C 1
ATOM 754 O O . VAL A 1 88 ? 0.796 -8.254 -9.422 1.00 98.25 88 VAL A O 1
ATOM 757 N N . ALA A 1 89 ? 0.934 -9.536 -7.574 1.00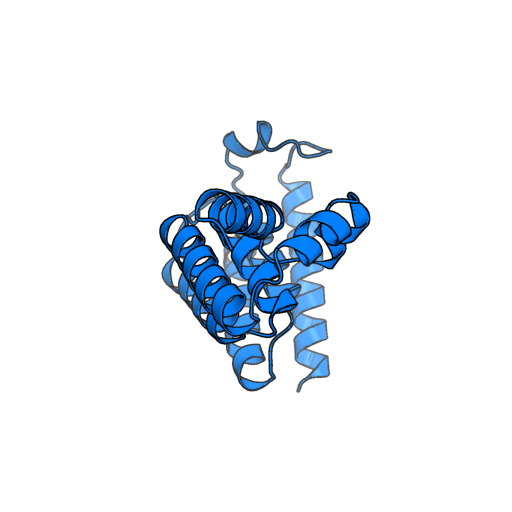 97.69 89 ALA A N 1
ATOM 758 C CA . ALA A 1 89 ? 1.434 -10.726 -8.260 1.00 97.69 89 ALA A CA 1
ATOM 759 C C . ALA A 1 89 ? 0.479 -11.196 -9.374 1.00 97.69 89 ALA A C 1
ATOM 761 O O . ALA A 1 89 ? 0.917 -11.476 -10.490 1.00 97.69 89 ALA A O 1
ATOM 762 N N . ASP A 1 90 ? -0.831 -11.196 -9.109 1.00 97.44 90 ASP A N 1
ATOM 763 C CA . ASP A 1 90 ? -1.860 -11.603 -10.074 1.00 97.44 90 ASP A CA 1
ATOM 764 C C . ASP A 1 90 ? -2.010 -10.607 -11.252 1.00 97.44 90 ASP A C 1
ATOM 766 O O . ASP A 1 90 ? -2.558 -10.969 -12.292 1.00 97.44 90 ASP A O 1
ATOM 770 N N . ASN A 1 91 ? -1.518 -9.366 -11.120 1.00 97.00 91 ASN A N 1
ATOM 771 C CA . ASN A 1 91 ? -1.707 -8.279 -12.095 1.00 97.00 91 ASN A CA 1
ATOM 772 C C . ASN A 1 91 ? -0.384 -7.689 -12.625 1.00 97.00 91 ASN A C 1
ATOM 774 O O . ASN A 1 91 ? -0.368 -6.585 -13.167 1.00 97.00 91 ASN A O 1
ATOM 778 N N . LEU A 1 92 ? 0.733 -8.420 -12.516 1.00 93.88 92 LEU A N 1
ATOM 779 C CA . LEU A 1 92 ? 2.082 -7.929 -12.847 1.00 93.88 92 LEU A CA 1
ATOM 780 C C . LEU A 1 92 ? 2.208 -7.334 -14.266 1.00 93.88 92 LEU A C 1
ATOM 782 O O . LEU A 1 92 ? 2.986 -6.408 -14.492 1.00 93.88 92 LEU A O 1
ATOM 786 N N . ASN A 1 93 ? 1.436 -7.851 -15.224 1.00 92.81 93 ASN A N 1
ATOM 787 C CA . ASN A 1 93 ? 1.472 -7.419 -16.625 1.00 92.81 93 ASN A CA 1
ATOM 788 C C . ASN A 1 93 ? 0.631 -6.162 -16.910 1.00 92.81 93 ASN A C 1
ATOM 790 O O . ASN A 1 93 ? 0.659 -5.649 -18.028 1.00 92.81 93 ASN A O 1
ATOM 794 N N . GLU A 1 94 ? -0.126 -5.659 -15.937 1.00 94.06 94 GLU A N 1
ATOM 795 C CA . GLU A 1 94 ? -0.970 -4.480 -16.113 1.00 94.06 94 GLU A CA 1
ATOM 796 C C . GLU A 1 94 ? -0.209 -3.174 -15.873 1.00 94.06 94 GLU A C 1
ATOM 798 O O . GLU A 1 94 ? 0.822 -3.137 -15.208 1.00 94.06 94 GLU A O 1
ATOM 803 N N . GLY A 1 95 ? -0.738 -2.067 -16.394 1.00 92.69 95 GLY A N 1
ATOM 804 C CA . GLY A 1 95 ? -0.226 -0.726 -16.111 1.00 92.69 95 GLY A CA 1
ATOM 805 C C . GLY A 1 95 ? 1.097 -0.373 -16.799 1.00 92.69 95 GLY A C 1
ATOM 806 O O . GLY A 1 95 ? 1.734 -1.189 -17.466 1.00 92.69 95 GLY A O 1
ATOM 807 N N . ASP A 1 96 ? 1.508 0.879 -16.636 1.00 94.31 96 ASP A N 1
ATOM 808 C CA . ASP A 1 96 ? 2.741 1.430 -17.197 1.00 94.31 96 ASP A CA 1
ATOM 809 C C . ASP A 1 96 ? 3.954 1.174 -16.281 1.00 94.31 96 ASP A C 1
ATOM 811 O O . ASP A 1 96 ? 3.868 0.466 -15.273 1.00 94.31 96 ASP A O 1
ATOM 815 N N . SER A 1 97 ? 5.122 1.708 -16.638 1.00 96.12 97 SER A N 1
ATOM 816 C CA . SER A 1 97 ? 6.328 1.564 -15.816 1.00 96.12 97 SER A CA 1
ATOM 817 C C . SER A 1 97 ? 6.227 2.339 -14.502 1.00 96.12 97 SER A C 1
ATOM 819 O O . SER A 1 97 ? 6.702 1.868 -13.469 1.00 96.12 97 SER A O 1
ATOM 821 N N . LEU A 1 98 ? 5.602 3.520 -14.524 1.00 94.56 98 LEU A N 1
ATOM 822 C CA . LEU A 1 98 ? 5.497 4.371 -13.343 1.00 94.56 98 LEU A CA 1
ATOM 823 C C . LEU A 1 98 ? 4.595 3.756 -12.269 1.00 94.56 98 LEU A C 1
ATOM 825 O O . LEU A 1 98 ? 4.976 3.751 -11.099 1.00 94.56 98 LEU A O 1
ATOM 829 N N . ILE A 1 99 ? 3.433 3.207 -12.634 1.00 94.69 99 ILE A N 1
ATOM 830 C CA . ILE A 1 99 ? 2.526 2.617 -11.645 1.00 94.69 99 ILE A CA 1
ATOM 831 C C . ILE A 1 99 ? 3.148 1.412 -10.949 1.00 94.69 99 ILE A C 1
ATOM 833 O O . ILE A 1 99 ? 2.966 1.238 -9.746 1.00 94.69 99 ILE A O 1
ATOM 837 N N . LYS A 1 100 ? 3.951 0.628 -11.677 1.00 97.44 100 LYS A N 1
ATOM 838 C CA . LYS A 1 100 ? 4.696 -0.500 -11.112 1.00 97.44 100 LYS A CA 1
ATOM 839 C C . LYS A 1 100 ? 5.705 -0.048 -10.063 1.00 97.44 100 LYS A C 1
ATOM 841 O O . LYS A 1 100 ? 5.777 -0.671 -9.009 1.00 97.44 100 LYS A O 1
ATOM 846 N N . LEU A 1 101 ? 6.422 1.055 -10.303 1.00 96.69 101 LEU A N 1
ATOM 847 C CA . LEU A 1 101 ? 7.292 1.643 -9.277 1.00 96.69 101 LEU A CA 1
ATOM 848 C C . LEU A 1 101 ? 6.492 2.102 -8.060 1.00 96.69 101 LEU A C 1
ATOM 850 O O . LEU A 1 101 ? 6.870 1.803 -6.935 1.00 96.69 101 LEU A O 1
ATOM 854 N N . VAL A 1 102 ? 5.346 2.756 -8.266 1.00 95.69 102 VAL A N 1
ATOM 855 C CA . VAL A 1 102 ? 4.506 3.198 -7.143 1.00 95.69 102 VAL A CA 1
ATOM 856 C C . VAL A 1 102 ? 4.017 2.004 -6.311 1.00 95.69 102 VAL A C 1
ATOM 858 O O . VAL A 1 102 ? 4.090 2.059 -5.086 1.00 95.69 102 VAL A O 1
ATOM 861 N N . TYR A 1 103 ? 3.570 0.904 -6.929 1.00 98.00 103 TYR A N 1
ATOM 862 C CA . TYR A 1 103 ? 3.211 -0.313 -6.186 1.00 98.00 103 TYR A CA 1
ATOM 863 C C . TYR A 1 103 ? 4.400 -0.915 -5.434 1.00 98.00 103 TYR A C 1
ATOM 865 O O . TYR A 1 103 ? 4.252 -1.276 -4.265 1.00 98.00 103 TYR A O 1
ATOM 873 N N . ALA A 1 104 ? 5.569 -0.996 -6.077 1.00 98.31 104 ALA A N 1
ATOM 874 C CA . ALA A 1 104 ? 6.788 -1.508 -5.459 1.00 98.31 104 ALA A CA 1
ATOM 875 C C . ALA A 1 104 ? 7.167 -0.689 -4.217 1.00 98.31 104 ALA A C 1
ATOM 877 O O . ALA A 1 104 ? 7.425 -1.251 -3.155 1.00 98.31 104 ALA A O 1
ATOM 878 N N . GLU A 1 105 ? 7.130 0.636 -4.318 1.00 97.75 105 GLU A N 1
ATOM 879 C CA . GLU A 1 105 ? 7.438 1.543 -3.215 1.00 97.75 105 GLU A CA 1
ATOM 880 C C . GLU A 1 105 ? 6.439 1.442 -2.066 1.00 97.75 105 GLU A C 1
ATOM 882 O O . GLU A 1 105 ? 6.849 1.428 -0.905 1.00 97.75 105 GLU A O 1
ATOM 887 N N . ILE A 1 106 ? 5.136 1.355 -2.361 1.00 97.62 106 ILE A N 1
ATOM 888 C CA . ILE A 1 106 ? 4.129 1.173 -1.311 1.00 97.62 106 ILE A CA 1
ATOM 889 C C . ILE A 1 106 ? 4.399 -0.148 -0.582 1.00 97.62 106 ILE A C 1
ATOM 891 O O . ILE A 1 106 ? 4.498 -0.147 0.641 1.00 97.62 106 ILE A O 1
ATOM 895 N N . LEU A 1 107 ? 4.610 -1.255 -1.304 1.00 98.00 107 LEU A N 1
ATOM 896 C CA . LEU A 1 107 ? 4.949 -2.545 -0.690 1.00 98.00 107 LEU A CA 1
ATOM 897 C C . LEU A 1 107 ? 6.253 -2.494 0.124 1.00 98.00 107 LEU A C 1
ATOM 899 O O . LEU A 1 107 ? 6.324 -3.082 1.203 1.00 98.00 107 LEU A O 1
ATOM 903 N N . LEU A 1 108 ? 7.276 -1.779 -0.347 1.00 97.00 108 LEU A N 1
ATOM 904 C CA . LEU A 1 108 ? 8.533 -1.590 0.387 1.00 97.00 108 LEU A CA 1
ATOM 905 C C . LEU A 1 108 ? 8.358 -0.784 1.681 1.00 97.00 108 LEU A C 1
ATOM 907 O O . LEU A 1 108 ? 9.131 -0.977 2.621 1.00 97.00 108 LEU A O 1
ATOM 911 N N . ASN A 1 109 ? 7.382 0.123 1.727 1.00 95.69 109 ASN A N 1
ATOM 912 C CA . ASN A 1 109 ? 7.100 0.953 2.897 1.00 95.69 109 ASN A CA 1
ATOM 913 C C . ASN A 1 109 ? 6.238 0.242 3.943 1.00 95.69 109 ASN A C 1
ATOM 915 O O . ASN A 1 109 ? 6.416 0.512 5.127 1.00 95.69 109 ASN A O 1
ATOM 919 N N . ILE A 1 110 ? 5.383 -0.696 3.528 1.00 94.56 110 ILE A N 1
ATOM 920 C CA . ILE A 1 110 ? 4.531 -1.443 4.455 1.00 94.56 110 ILE A CA 1
ATOM 921 C C . ILE A 1 110 ? 5.375 -2.368 5.335 1.00 94.56 110 ILE A C 1
ATOM 923 O O . ILE A 1 110 ? 6.081 -3.262 4.845 1.00 94.56 110 ILE A O 1
ATOM 927 N N . ALA A 1 111 ? 5.255 -2.201 6.651 1.00 92.50 111 ALA A N 1
ATOM 928 C CA . ALA A 1 111 ? 5.790 -3.145 7.625 1.00 92.50 111 ALA A CA 1
ATOM 929 C C . ALA A 1 111 ? 5.041 -4.487 7.547 1.00 92.50 111 ALA A C 1
ATOM 931 O O . ALA A 1 111 ? 3.820 -4.531 7.411 1.00 92.50 111 ALA A O 1
ATOM 932 N N . CYS A 1 112 ? 5.767 -5.600 7.631 1.00 94.25 112 CYS A N 1
ATOM 933 C CA . CYS A 1 112 ? 5.171 -6.933 7.621 1.00 94.25 112 CYS A CA 1
ATOM 934 C C . CYS A 1 112 ? 6.003 -7.902 8.470 1.00 94.25 112 CYS A C 1
ATOM 936 O O . CYS A 1 112 ? 7.202 -7.670 8.654 1.00 94.25 112 CYS A O 1
ATOM 938 N N . PRO A 1 113 ? 5.400 -8.995 8.959 1.00 93.94 113 PRO A N 1
ATOM 939 C CA . PRO A 1 113 ? 6.120 -10.024 9.688 1.00 93.94 113 PRO A CA 1
ATOM 940 C C . PRO A 1 113 ? 7.050 -10.804 8.739 1.00 93.94 113 PRO A C 1
ATOM 942 O O . PRO A 1 113 ? 6.913 -10.735 7.509 1.00 93.94 113 PRO A O 1
ATOM 945 N N . LYS A 1 114 ? 8.030 -11.522 9.305 1.00 92.00 114 LYS A N 1
ATOM 946 C CA . LYS A 1 114 ? 9.110 -12.178 8.542 1.00 92.00 114 LYS A CA 1
ATOM 947 C C . LYS A 1 114 ? 8.569 -13.200 7.538 1.00 92.00 114 LYS A C 1
ATOM 949 O O . LYS A 1 114 ? 9.121 -13.349 6.453 1.00 92.00 114 LYS A O 1
ATOM 954 N N . GLU A 1 115 ? 7.460 -13.848 7.868 1.00 94.62 115 GLU A N 1
ATOM 955 C CA . GLU A 1 115 ? 6.780 -14.859 7.059 1.00 94.62 115 GLU A CA 1
ATOM 956 C C . GLU A 1 115 ? 6.266 -14.293 5.727 1.00 94.62 115 GLU A C 1
ATOM 958 O O . GLU A 1 115 ? 6.248 -15.005 4.726 1.00 94.62 115 GLU A O 1
ATOM 963 N N . LEU A 1 116 ? 5.892 -13.008 5.692 1.00 96.44 116 LEU A N 1
ATOM 964 C CA . LEU A 1 116 ? 5.438 -12.327 4.473 1.00 96.44 116 LEU A CA 1
ATOM 965 C C . LEU A 1 116 ? 6.568 -11.600 3.735 1.00 96.44 116 LEU A C 1
ATOM 967 O O . LEU A 1 116 ? 6.388 -11.196 2.585 1.00 96.44 116 LEU A O 1
ATOM 971 N N . LEU A 1 117 ? 7.729 -11.420 4.375 1.00 95.81 117 LEU A N 1
ATOM 972 C CA . LEU A 1 117 ? 8.813 -10.595 3.845 1.00 95.81 117 LEU A CA 1
ATOM 973 C C . LEU A 1 117 ? 9.334 -11.124 2.507 1.00 95.81 117 LEU A C 1
ATOM 975 O O . LEU A 1 117 ? 9.487 -10.342 1.572 1.00 95.81 117 LEU A O 1
ATOM 979 N N . ASN A 1 118 ? 9.547 -12.435 2.387 1.00 95.62 118 ASN A N 1
ATOM 980 C CA . ASN A 1 118 ? 10.058 -13.029 1.151 1.00 95.62 118 ASN A CA 1
ATOM 981 C C . ASN A 1 118 ? 9.083 -12.827 -0.012 1.00 95.62 118 ASN A C 1
ATOM 983 O O . ASN A 1 118 ? 9.469 -12.251 -1.024 1.00 95.62 118 ASN A O 1
ATOM 987 N N . ALA A 1 119 ? 7.806 -13.180 0.169 1.00 97.38 119 ALA A N 1
ATOM 988 C CA . ALA A 1 119 ? 6.779 -13.001 -0.861 1.00 97.38 119 ALA A CA 1
ATOM 989 C C . ALA A 1 119 ? 6.627 -11.525 -1.277 1.00 97.38 119 ALA A C 1
ATOM 991 O O . ALA A 1 119 ? 6.484 -11.206 -2.461 1.00 97.38 119 ALA A O 1
ATOM 992 N N . LYS A 1 120 ? 6.715 -10.605 -0.307 1.00 97.69 120 LYS A N 1
ATOM 993 C CA . LYS A 1 120 ? 6.707 -9.161 -0.556 1.00 97.69 120 LYS A CA 1
ATOM 994 C C . LYS A 1 120 ? 7.897 -8.733 -1.413 1.00 97.69 120 LYS A C 1
ATOM 996 O O . LYS A 1 120 ? 7.713 -8.038 -2.409 1.00 97.69 120 LYS A O 1
ATOM 1001 N N . LEU A 1 121 ? 9.110 -9.138 -1.036 1.00 97.75 121 LEU A N 1
ATOM 1002 C CA . LEU A 1 121 ? 10.338 -8.754 -1.734 1.00 97.75 121 LEU A CA 1
ATOM 1003 C C . LEU A 1 121 ? 10.457 -9.405 -3.112 1.00 97.75 121 LEU A C 1
ATOM 1005 O O . LEU A 1 121 ? 10.996 -8.771 -4.018 1.00 97.75 121 LEU A O 1
ATOM 1009 N N . GLU A 1 122 ? 9.958 -10.625 -3.295 1.00 97.62 122 GLU A N 1
ATOM 1010 C CA . GLU A 1 122 ? 9.834 -11.275 -4.606 1.00 97.62 122 GLU A CA 1
ATOM 1011 C C . GLU A 1 122 ? 8.906 -10.469 -5.515 1.00 97.62 122 GLU A C 1
ATOM 1013 O O . GLU A 1 122 ? 9.336 -10.012 -6.570 1.00 97.62 122 GLU A O 1
ATOM 1018 N N . THR A 1 123 ? 7.699 -10.155 -5.043 1.00 98.38 123 THR A N 1
ATOM 1019 C CA . THR A 1 123 ? 6.718 -9.359 -5.800 1.00 98.38 123 THR A CA 1
ATOM 1020 C C . THR A 1 123 ? 7.259 -7.972 -6.169 1.00 98.38 123 THR A C 1
ATOM 1022 O O . THR A 1 123 ? 7.095 -7.501 -7.295 1.00 98.38 123 THR A O 1
ATOM 1025 N N . VAL A 1 124 ? 7.959 -7.313 -5.240 1.00 98.50 124 VAL A N 1
ATOM 1026 C CA . VAL A 1 124 ? 8.667 -6.052 -5.514 1.00 98.50 124 VAL A CA 1
ATOM 1027 C C . VAL A 1 124 ? 9.755 -6.260 -6.569 1.00 98.50 124 VAL A C 1
ATOM 1029 O O . VAL A 1 124 ? 9.844 -5.487 -7.519 1.00 98.50 124 VAL A O 1
ATOM 1032 N N . THR A 1 125 ? 10.570 -7.307 -6.433 1.00 98.31 125 THR A N 1
ATOM 1033 C CA . THR A 1 125 ? 11.644 -7.620 -7.387 1.00 98.31 125 THR A CA 1
ATOM 1034 C C . THR A 1 125 ? 11.082 -7.831 -8.794 1.00 98.31 125 THR A C 1
ATOM 1036 O O . THR A 1 125 ? 11.662 -7.326 -9.755 1.00 98.31 125 THR A O 1
ATOM 1039 N N . ASP A 1 126 ? 9.937 -8.498 -8.921 1.00 98.25 126 ASP A N 1
ATOM 1040 C CA . ASP A 1 126 ? 9.268 -8.738 -10.199 1.00 98.25 126 ASP A CA 1
ATOM 1041 C C . ASP A 1 126 ? 8.790 -7.440 -10.855 1.00 98.25 126 ASP A C 1
ATOM 1043 O O . ASP A 1 126 ? 9.044 -7.221 -12.043 1.00 98.25 126 ASP A O 1
ATOM 1047 N N . LEU A 1 127 ? 8.184 -6.528 -10.086 1.00 98.38 127 LEU A N 1
ATOM 1048 C CA . LEU A 1 127 ? 7.804 -5.200 -10.583 1.00 98.38 127 LEU A CA 1
ATOM 1049 C C . LEU A 1 127 ? 9.021 -4.413 -11.082 1.00 98.38 127 LEU A C 1
ATOM 1051 O O . LEU A 1 127 ? 9.003 -3.865 -12.187 1.00 98.38 127 LEU A O 1
ATOM 1055 N N . LEU A 1 128 ? 10.092 -4.367 -10.287 1.00 98.44 128 LEU A N 1
ATOM 1056 C CA . LEU A 1 128 ? 11.303 -3.624 -10.638 1.00 98.44 128 LEU A CA 1
ATOM 1057 C C . LEU A 1 128 ? 12.007 -4.242 -11.854 1.00 98.44 128 LEU A C 1
ATOM 1059 O O . LEU A 1 128 ? 12.462 -3.517 -12.740 1.00 98.44 128 LEU A O 1
ATOM 1063 N N . ASN A 1 129 ? 12.052 -5.573 -11.949 1.00 97.81 129 ASN A N 1
ATOM 1064 C CA . ASN A 1 129 ? 12.604 -6.277 -13.105 1.00 97.81 129 ASN A CA 1
ATOM 1065 C C . ASN A 1 129 ? 11.767 -6.056 -14.364 1.00 97.81 129 ASN A C 1
ATOM 1067 O O . ASN A 1 129 ? 12.342 -5.881 -15.440 1.00 97.81 129 ASN A O 1
ATOM 1071 N N . TYR A 1 130 ? 10.438 -6.005 -14.248 1.00 96.69 130 TYR A N 1
ATOM 1072 C CA . TYR A 1 130 ? 9.582 -5.627 -15.367 1.00 96.69 130 TYR A CA 1
ATOM 1073 C C . TYR A 1 130 ? 9.979 -4.245 -15.890 1.00 96.69 130 TYR A C 1
ATOM 1075 O O . TYR A 1 130 ? 10.236 -4.089 -17.081 1.00 96.69 130 TYR A O 1
ATOM 1083 N N . VAL A 1 131 ? 10.081 -3.244 -15.011 1.00 97.69 131 VAL A N 1
ATOM 1084 C CA . VAL A 1 131 ? 10.435 -1.874 -15.418 1.00 97.69 131 VAL A CA 1
ATOM 1085 C C . VAL A 1 131 ? 11.849 -1.806 -16.001 1.00 97.69 131 VAL A C 1
ATOM 1087 O O . VAL A 1 131 ? 12.073 -1.100 -16.979 1.00 97.69 131 VAL A O 1
ATOM 1090 N N . LYS A 1 132 ? 12.799 -2.560 -15.440 1.00 97.56 132 LYS A N 1
ATOM 1091 C CA . LYS A 1 132 ? 14.194 -2.608 -15.898 1.00 97.56 132 LYS A CA 1
ATOM 1092 C C . LYS A 1 132 ? 14.354 -3.214 -17.295 1.00 97.56 132 LYS A C 1
ATOM 1094 O O . LYS A 1 132 ? 15.218 -2.769 -18.047 1.00 97.56 132 LYS A O 1
ATOM 1099 N N . ASN A 1 133 ? 13.576 -4.248 -17.609 1.00 96.88 133 ASN A N 1
ATOM 1100 C CA . ASN A 1 133 ? 13.765 -5.070 -18.808 1.00 96.88 133 ASN A CA 1
ATOM 1101 C C . ASN A 1 133 ? 12.842 -4.686 -19.976 1.00 96.88 133 ASN A C 1
ATOM 1103 O O . ASN A 1 133 ? 12.917 -5.312 -21.030 1.00 96.88 133 ASN A O 1
ATOM 1107 N N . ASN A 1 134 ? 11.980 -3.682 -19.802 1.00 95.88 134 ASN A N 1
ATOM 1108 C CA . ASN A 1 134 ? 11.047 -3.213 -20.824 1.00 95.88 134 ASN A CA 1
ATOM 1109 C C . ASN A 1 134 ? 11.247 -1.722 -21.111 1.00 95.88 134 ASN A C 1
ATOM 1111 O O . ASN A 1 134 ? 11.845 -0.989 -20.320 1.00 95.88 134 ASN A O 1
ATOM 1115 N N . ASP A 1 135 ? 10.702 -1.260 -22.236 1.00 95.75 135 ASP A N 1
ATOM 1116 C CA . ASP A 1 135 ? 10.666 0.166 -22.537 1.00 95.75 135 ASP A CA 1
ATOM 1117 C C . ASP A 1 135 ? 9.878 0.932 -21.470 1.00 95.75 135 ASP A C 1
ATOM 1119 O O . ASP A 1 135 ? 8.800 0.523 -21.026 1.00 95.75 135 ASP A O 1
ATOM 1123 N N . ILE A 1 136 ? 10.426 2.079 -21.069 1.00 96.12 136 ILE A N 1
ATOM 1124 C CA . ILE A 1 136 ? 9.791 2.936 -20.074 1.00 96.12 136 ILE A CA 1
ATOM 1125 C C . ILE A 1 136 ? 8.542 3.573 -20.675 1.00 96.12 136 ILE A C 1
ATOM 1127 O O . ILE A 1 136 ? 8.622 4.355 -21.624 1.00 96.12 136 ILE A O 1
ATOM 1131 N N . THR A 1 137 ? 7.397 3.270 -20.071 1.00 94.69 137 THR A N 1
ATOM 1132 C CA . THR A 1 137 ? 6.086 3.802 -20.444 1.00 94.69 137 THR A CA 1
ATOM 1133 C C . THR A 1 137 ? 5.499 4.613 -19.295 1.00 94.69 137 THR A C 1
ATOM 1135 O O . THR A 1 137 ? 5.663 4.260 -18.125 1.00 94.69 137 THR A O 1
ATOM 1138 N N . ILE A 1 138 ? 4.837 5.721 -19.634 1.00 92.56 138 ILE A N 1
ATOM 1139 C CA . ILE A 1 138 ? 4.175 6.610 -18.675 1.00 92.56 138 ILE A CA 1
ATOM 1140 C C . ILE A 1 138 ? 2.803 6.982 -19.237 1.00 92.56 138 ILE A C 1
ATOM 1142 O O . ILE A 1 138 ? 2.704 7.572 -20.314 1.00 92.56 138 ILE A O 1
ATOM 1146 N N . ASP A 1 139 ? 1.746 6.629 -18.516 1.00 89.62 139 ASP A N 1
ATOM 1147 C CA . ASP A 1 139 ? 0.367 6.938 -18.870 1.00 89.62 139 ASP A CA 1
ATOM 1148 C C . ASP A 1 139 ? 0.087 8.445 -18.741 1.00 89.62 139 ASP A C 1
ATOM 1150 O O . ASP A 1 139 ? 0.419 9.103 -17.754 1.00 89.62 139 ASP A O 1
ATOM 1154 N N . SER A 1 140 ? -0.568 9.025 -19.745 1.00 83.44 140 SER A N 1
ATOM 1155 C CA . SER A 1 140 ? -0.881 10.463 -19.752 1.00 83.44 140 SER A CA 1
ATOM 1156 C C . SER A 1 140 ? -1.808 10.909 -18.607 1.00 83.44 140 SER A C 1
ATOM 1158 O O . SER A 1 140 ? -1.835 12.089 -18.248 1.00 83.44 140 SER A O 1
ATOM 1160 N N . GLY A 1 141 ? -2.546 9.984 -17.988 1.00 82.00 141 GLY A N 1
ATOM 1161 C CA . GLY A 1 141 ? -3.386 10.221 -16.818 1.00 82.00 141 GLY A CA 1
ATOM 1162 C C . GLY A 1 141 ? -2.607 10.703 -15.593 1.00 82.00 141 GLY A C 1
ATOM 1163 O O . GLY A 1 141 ? -3.176 11.409 -14.756 1.00 82.00 141 GLY A O 1
ATOM 1164 N N . TRP A 1 142 ? -1.301 10.429 -15.517 1.00 79.94 142 TRP A N 1
ATOM 1165 C CA . TRP A 1 142 ? -0.427 10.913 -14.444 1.00 79.94 142 TRP A CA 1
ATOM 1166 C C . TRP A 1 142 ? -0.304 12.438 -14.394 1.00 79.94 142 TRP A C 1
ATOM 1168 O O . TRP A 1 142 ? -0.137 12.998 -13.310 1.00 79.94 142 TRP A O 1
ATOM 1178 N N . ILE A 1 143 ? -0.501 13.128 -15.523 1.00 72.00 143 ILE A N 1
ATOM 1179 C CA . ILE A 1 143 ? -0.503 14.601 -15.600 1.00 72.00 143 ILE A CA 1
ATOM 1180 C C . ILE A 1 143 ? -1.555 15.198 -14.652 1.00 72.00 143 ILE A C 1
ATOM 1182 O O . ILE A 1 143 ? -1.348 16.253 -14.057 1.00 72.00 143 ILE A O 1
ATOM 1186 N N . LYS A 1 144 ? -2.685 14.505 -14.467 1.00 71.12 144 LYS A N 1
ATOM 1187 C CA . LYS A 1 144 ? -3.802 14.971 -13.632 1.00 71.12 144 LYS A CA 1
ATOM 1188 C C . LYS A 1 144 ? -3.622 14.656 -12.147 1.00 71.12 144 LYS A C 1
ATOM 1190 O O . LYS A 1 144 ? -4.404 15.142 -11.336 1.00 71.12 144 LYS A O 1
ATOM 1195 N N . LYS A 1 145 ? -2.619 13.850 -11.783 1.00 70.88 145 LYS A N 1
ATOM 1196 C CA . LYS A 1 145 ? -2.405 13.351 -10.414 1.00 70.88 145 LYS A CA 1
ATOM 1197 C C . LYS A 1 145 ? -1.527 14.268 -9.544 1.00 70.88 145 LYS A C 1
ATOM 1199 O O . LYS A 1 145 ? -1.183 13.887 -8.433 1.00 70.88 145 LYS A O 1
ATOM 1204 N N . GLY A 1 146 ? -1.211 15.482 -10.011 1.00 65.12 146 GLY A N 1
ATOM 1205 C CA . GLY A 1 146 ? -0.635 16.545 -9.172 1.00 65.12 146 GLY A CA 1
ATOM 1206 C C . GLY A 1 146 ? 0.818 16.319 -8.742 1.00 65.12 146 GLY A C 1
ATOM 1207 O O . GLY A 1 146 ? 1.196 16.717 -7.644 1.00 65.12 146 GLY A O 1
ATOM 1208 N N . PHE A 1 147 ? 1.633 15.672 -9.580 1.00 67.94 147 PHE A N 1
ATOM 1209 C CA . PHE A 1 147 ? 3.062 15.514 -9.307 1.00 67.94 147 PHE A CA 1
ATOM 1210 C C . PHE A 1 147 ? 3.770 16.875 -9.317 1.00 67.94 147 PHE A C 1
ATOM 1212 O O . PHE A 1 147 ? 3.480 17.715 -10.167 1.00 67.94 147 PHE A O 1
ATOM 1219 N N . ALA A 1 148 ? 4.718 17.068 -8.392 1.00 63.94 148 ALA A N 1
ATOM 1220 C CA . ALA A 1 148 ? 5.532 18.285 -8.321 1.00 63.94 148 ALA A CA 1
ATOM 1221 C C . ALA A 1 148 ? 6.338 18.518 -9.612 1.00 63.94 148 ALA A C 1
ATOM 1223 O O . ALA A 1 148 ? 6.495 19.653 -10.051 1.00 63.94 148 ALA A O 1
ATOM 1224 N N . GLU A 1 149 ? 6.785 17.431 -10.244 1.00 69.81 149 GLU A N 1
ATOM 1225 C CA . GLU A 1 149 ? 7.402 17.415 -11.567 1.00 69.81 149 GLU A CA 1
ATOM 1226 C C . GLU A 1 149 ? 6.709 16.356 -12.424 1.00 69.81 149 GLU A C 1
ATOM 1228 O O . GLU A 1 149 ? 6.413 15.259 -11.943 1.00 69.81 149 GLU A O 1
ATOM 1233 N N . LEU A 1 150 ? 6.439 16.672 -13.694 1.00 78.69 150 LEU A N 1
ATOM 1234 C CA . LEU A 1 150 ? 5.828 15.705 -14.601 1.00 78.69 150 LEU A CA 1
ATOM 1235 C C . LEU A 1 150 ? 6.769 14.505 -14.786 1.00 78.69 150 LEU A C 1
ATOM 1237 O O . LEU A 1 150 ? 7.915 14.700 -15.203 1.00 78.69 150 LEU A O 1
ATOM 1241 N N . PRO A 1 151 ? 6.305 13.272 -14.517 1.00 85.88 151 PRO A N 1
ATOM 1242 C CA . PRO A 1 151 ? 7.144 12.096 -14.657 1.00 85.88 151 PRO A CA 1
ATOM 1243 C C . PRO A 1 151 ? 7.641 11.940 -16.096 1.00 85.88 151 PRO A C 1
ATOM 1245 O O . PRO A 1 151 ? 6.861 11.974 -17.047 1.00 85.88 151 PRO A O 1
ATOM 1248 N N . ASN A 1 152 ? 8.947 11.738 -16.250 1.00 89.88 152 ASN A N 1
ATOM 1249 C CA . ASN A 1 152 ? 9.596 11.424 -17.519 1.00 89.88 152 ASN A CA 1
ATOM 1250 C C . ASN A 1 152 ? 10.466 10.161 -17.376 1.00 89.88 152 ASN A C 1
ATOM 1252 O O . ASN A 1 152 ? 10.522 9.538 -16.313 1.00 89.88 152 ASN A O 1
ATOM 1256 N N . LYS A 1 153 ? 11.144 9.759 -18.454 1.00 93.12 153 LYS A N 1
ATOM 1257 C CA . LYS A 1 153 ? 11.975 8.548 -18.454 1.00 93.12 153 LYS A CA 1
ATOM 1258 C C . LYS A 1 153 ? 13.075 8.586 -17.386 1.00 93.12 153 LYS A C 1
ATOM 1260 O O . LYS A 1 153 ? 13.240 7.607 -16.665 1.00 93.12 153 LYS A O 1
ATOM 1265 N N . ASP A 1 154 ? 13.785 9.703 -17.256 1.00 93.31 154 ASP A N 1
ATOM 1266 C CA . ASP A 1 154 ? 14.885 9.841 -16.292 1.00 93.31 154 ASP A CA 1
ATOM 1267 C C . ASP A 1 154 ? 14.381 9.788 -14.847 1.00 93.31 154 ASP A C 1
ATOM 1269 O O . ASP A 1 154 ? 14.999 9.158 -13.989 1.00 93.31 154 ASP A O 1
ATOM 1273 N N . TYR A 1 155 ? 13.211 10.375 -14.591 1.00 92.44 155 TYR A N 1
ATOM 1274 C CA . TYR A 1 155 ? 12.523 10.294 -13.308 1.00 92.44 155 TYR A CA 1
ATOM 1275 C C . TYR A 1 155 ? 12.223 8.838 -12.915 1.00 92.44 155 TYR A C 1
ATOM 1277 O O . TYR A 1 155 ? 12.535 8.418 -11.799 1.00 92.44 155 TYR A O 1
ATOM 1285 N N . VAL A 1 156 ? 11.678 8.046 -13.845 1.00 94.75 156 VAL A N 1
ATOM 1286 C CA . VAL A 1 156 ? 11.394 6.616 -13.624 1.00 94.75 156 VAL A CA 1
ATOM 1287 C C . VAL A 1 156 ? 12.688 5.829 -13.398 1.00 94.75 156 VAL A C 1
ATOM 1289 O O . VAL A 1 156 ? 12.764 5.036 -12.463 1.00 94.75 156 VAL A O 1
ATOM 1292 N N . LEU A 1 157 ? 13.731 6.066 -14.198 1.00 95.88 157 LEU A N 1
ATOM 1293 C CA . LEU A 1 157 ? 15.011 5.361 -14.064 1.00 95.88 157 LEU A CA 1
ATOM 1294 C C . LEU A 1 157 ? 15.719 5.663 -12.736 1.00 95.88 157 LEU A C 1
ATOM 1296 O O . LEU A 1 157 ? 16.291 4.758 -12.123 1.00 95.88 157 LEU A O 1
ATOM 1300 N N . ASN A 1 158 ? 15.658 6.910 -12.265 1.00 95.62 158 ASN A N 1
ATOM 1301 C CA . ASN A 1 158 ? 16.226 7.291 -10.972 1.00 95.62 158 ASN A CA 1
ATOM 1302 C C . ASN A 1 158 ? 15.511 6.593 -9.810 1.00 95.62 158 ASN A C 1
ATOM 1304 O O . ASN A 1 158 ? 16.177 6.073 -8.913 1.00 95.62 158 ASN A O 1
ATOM 1308 N N . ARG A 1 159 ? 14.174 6.532 -9.844 1.00 95.81 159 ARG A N 1
ATOM 1309 C CA . ARG A 1 159 ? 13.382 5.805 -8.839 1.00 95.81 159 ARG A CA 1
ATOM 1310 C C . ARG A 1 159 ? 13.680 4.309 -8.867 1.00 95.81 159 ARG A C 1
ATOM 1312 O O . ARG A 1 159 ? 14.096 3.772 -7.847 1.00 95.81 159 ARG A O 1
ATOM 1319 N N . LEU A 1 160 ? 13.656 3.687 -10.050 1.00 97.88 160 LEU A N 1
ATOM 1320 C CA . LEU A 1 160 ? 14.024 2.278 -10.233 1.00 97.88 160 LEU A CA 1
ATOM 1321 C C . LEU A 1 160 ? 15.384 1.944 -9.601 1.00 97.88 160 LEU A C 1
ATOM 1323 O O . LEU A 1 160 ? 15.518 0.936 -8.910 1.00 97.88 160 LEU A O 1
ATOM 1327 N N . LYS A 1 161 ? 16.404 2.781 -9.826 1.00 97.69 161 LYS A N 1
ATOM 1328 C CA . LYS A 1 161 ? 17.740 2.576 -9.247 1.00 97.69 161 LYS A CA 1
ATOM 1329 C C . LYS A 1 161 ? 17.707 2.596 -7.715 1.00 97.69 161 LYS A C 1
ATOM 1331 O O . LYS A 1 161 ? 18.353 1.756 -7.088 1.00 97.69 161 LYS A O 1
ATOM 1336 N N . ASN A 1 162 ? 16.985 3.547 -7.127 1.00 97.19 162 ASN A N 1
ATOM 1337 C CA . ASN A 1 162 ? 16.866 3.675 -5.676 1.00 97.19 162 ASN A CA 1
ATOM 1338 C C . ASN A 1 162 ? 16.095 2.496 -5.071 1.00 97.19 162 ASN A C 1
ATOM 1340 O O . ASN A 1 162 ? 16.540 1.931 -4.073 1.00 97.19 162 ASN A O 1
ATOM 1344 N N . ASP A 1 163 ? 15.002 2.076 -5.706 1.00 97.81 163 ASP A N 1
ATOM 1345 C CA . ASP A 1 163 ? 14.163 0.979 -5.221 1.00 97.81 163 ASP A CA 1
ATOM 1346 C C . ASP A 1 163 ? 14.862 -0.378 -5.335 1.00 97.81 163 ASP A C 1
ATOM 1348 O O . ASP A 1 163 ? 14.770 -1.200 -4.422 1.00 97.81 163 ASP A O 1
ATOM 1352 N N . LEU A 1 164 ? 15.632 -0.605 -6.408 1.00 97.75 164 LEU A N 1
ATOM 1353 C CA . LEU A 1 164 ? 16.482 -1.793 -6.544 1.00 97.75 164 LEU A CA 1
ATOM 1354 C C . LEU A 1 164 ? 17.514 -1.862 -5.419 1.00 97.75 164 LEU A C 1
ATOM 1356 O O . LEU A 1 164 ? 17.657 -2.906 -4.784 1.00 97.75 164 LEU A O 1
ATOM 1360 N N . LYS A 1 165 ? 18.202 -0.745 -5.148 1.00 97.38 165 LYS A N 1
ATOM 1361 C CA . LYS A 1 165 ? 19.176 -0.656 -4.057 1.00 97.38 165 LYS A CA 1
ATOM 1362 C C . LYS A 1 165 ? 18.513 -0.949 -2.708 1.00 97.38 165 LYS A C 1
ATOM 1364 O O . LYS A 1 165 ? 18.986 -1.811 -1.977 1.00 97.38 165 LYS A O 1
ATOM 1369 N N . ARG A 1 166 ? 17.388 -0.293 -2.414 1.00 97.06 166 ARG A N 1
ATOM 1370 C CA . ARG A 1 166 ? 16.639 -0.491 -1.167 1.00 97.06 166 ARG A CA 1
ATOM 1371 C C . ARG A 1 166 ? 16.169 -1.937 -0.996 1.00 97.06 166 ARG A C 1
ATOM 1373 O O . ARG A 1 166 ? 16.235 -2.482 0.099 1.00 97.06 166 ARG A O 1
ATOM 1380 N N . THR A 1 167 ? 15.708 -2.570 -2.074 1.00 96.62 167 THR A N 1
ATOM 1381 C CA . THR A 1 167 ? 15.280 -3.977 -2.054 1.00 96.62 167 THR A CA 1
ATOM 1382 C C . THR A 1 167 ? 16.443 -4.906 -1.695 1.00 96.62 167 THR A C 1
ATOM 1384 O O . THR A 1 167 ? 16.248 -5.834 -0.915 1.00 96.62 167 THR A O 1
ATOM 1387 N N . MET A 1 168 ? 17.646 -4.650 -2.224 1.00 95.06 168 MET A N 1
ATOM 1388 C CA . MET A 1 168 ? 18.856 -5.412 -1.878 1.00 95.06 168 MET A CA 1
ATOM 1389 C C . MET A 1 168 ? 19.248 -5.217 -0.411 1.00 95.06 168 MET A C 1
ATOM 1391 O O . MET A 1 168 ? 19.426 -6.204 0.292 1.00 95.06 168 MET A O 1
ATOM 1395 N N . GLU A 1 1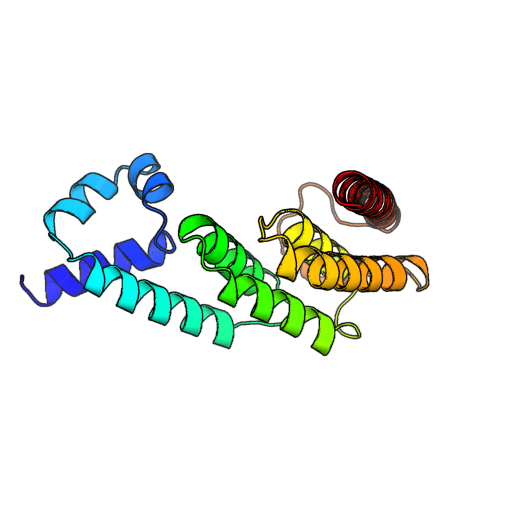69 ? 19.279 -3.971 0.072 1.00 95.62 169 GLU A N 1
ATOM 1396 C CA . GLU A 1 169 ? 19.595 -3.659 1.476 1.00 95.62 169 GLU A CA 1
ATOM 1397 C C . GLU A 1 169 ? 18.639 -4.369 2.448 1.00 95.62 169 GLU A C 1
ATOM 1399 O O . GLU A 1 169 ? 19.063 -4.884 3.479 1.00 95.62 169 GLU A O 1
ATOM 1404 N N . ILE A 1 170 ? 17.344 -4.448 2.117 1.00 93.62 170 ILE A N 1
ATOM 1405 C CA . ILE A 1 170 ? 16.377 -5.186 2.940 1.00 93.62 170 ILE A CA 1
ATOM 1406 C C . ILE A 1 170 ? 16.637 -6.694 2.892 1.00 93.62 170 ILE A C 1
ATOM 1408 O O . ILE A 1 170 ? 16.531 -7.333 3.931 1.00 93.62 170 ILE A O 1
ATOM 1412 N N . LYS A 1 171 ? 16.990 -7.281 1.742 1.00 91.50 171 LYS A N 1
ATOM 1413 C CA . LYS A 1 171 ? 17.327 -8.716 1.681 1.00 91.50 171 LYS A CA 1
ATOM 1414 C C . LYS A 1 171 ? 18.537 -9.035 2.563 1.00 91.50 171 LYS A C 1
ATOM 1416 O O . LYS A 1 171 ? 18.444 -9.911 3.414 1.00 91.50 171 LYS A O 1
ATOM 1421 N N . GLU A 1 172 ? 19.605 -8.249 2.448 1.00 92.38 172 GLU A N 1
ATOM 1422 C CA . GLU A 1 172 ? 20.845 -8.431 3.219 1.00 92.38 172 GLU A CA 1
ATOM 1423 C C . GLU A 1 172 ? 20.650 -8.310 4.739 1.00 92.38 172 GLU A C 1
ATOM 1425 O O . GLU A 1 172 ? 21.365 -8.948 5.504 1.00 92.38 172 GLU A O 1
ATOM 1430 N N . MET A 1 173 ? 19.687 -7.507 5.207 1.00 89.88 173 MET A N 1
ATOM 1431 C CA . MET A 1 173 ? 19.398 -7.375 6.642 1.00 89.88 173 MET A CA 1
ATOM 1432 C C . MET A 1 173 ? 18.686 -8.593 7.255 1.00 89.88 173 MET A C 1
ATOM 1434 O O . MET A 1 173 ? 18.663 -8.714 8.482 1.00 89.88 173 MET A O 1
ATOM 1438 N N . TYR A 1 174 ? 18.044 -9.441 6.444 1.00 81.81 174 TYR A N 1
ATOM 1439 C CA . TYR A 1 174 ? 17.170 -10.524 6.921 1.00 81.81 174 TYR A CA 1
ATOM 1440 C C . TYR A 1 174 ? 17.600 -11.934 6.469 1.00 81.81 174 TYR A C 1
ATOM 1442 O O . TYR A 1 174 ? 16.961 -12.908 6.901 1.00 81.81 174 TYR A O 1
ATOM 1450 N N . GLU A 1 175 ? 18.657 -12.029 5.652 1.00 71.25 175 GLU A N 1
ATOM 1451 C CA . GLU A 1 175 ? 19.457 -13.238 5.370 1.00 71.25 175 GLU A CA 1
ATOM 1452 C C . GLU A 1 175 ? 20.410 -13.570 6.532 1.00 71.25 175 GLU A C 1
ATOM 1454 O O . GLU A 1 175 ? 20.477 -14.769 6.893 1.00 71.25 175 GLU A O 1
#

pLDDT: mean 93.53, std 7.01, range [63.94, 98.5]

Radius of gyration: 18.58 Å; chains: 1; bounding box: 50×33×46 Å